Protein AF-A0A3C1L571-F1 (afdb_monomer_lite)

Structure (mmCIF, N/CA/C/O backbone):
data_AF-A0A3C1L571-F1
#
_entry.id   AF-A0A3C1L571-F1
#
loop_
_atom_site.group_PDB
_atom_site.id
_atom_site.type_symbol
_atom_site.label_atom_id
_atom_site.label_alt_id
_atom_site.label_comp_id
_atom_site.label_asym_id
_atom_site.label_entity_id
_atom_site.label_seq_id
_atom_site.pdbx_PDB_ins_code
_atom_site.Cartn_x
_atom_site.Cartn_y
_atom_site.Cartn_z
_atom_site.occupancy
_atom_site.B_iso_or_equiv
_atom_site.auth_seq_id
_atom_site.auth_comp_id
_atom_site.auth_asym_id
_atom_site.auth_atom_id
_atom_site.pdbx_PDB_model_num
ATOM 1 N N . MET A 1 1 ? -1.498 -18.538 2.483 1.00 77.56 1 MET A N 1
ATOM 2 C CA . MET A 1 1 ? -0.154 -17.909 2.516 1.00 77.56 1 MET A CA 1
ATOM 3 C C . MET A 1 1 ? 0.077 -17.269 3.888 1.00 77.56 1 MET A C 1
ATOM 5 O O . MET A 1 1 ? -0.901 -16.887 4.517 1.00 77.56 1 MET A O 1
ATOM 9 N N . ASN A 1 2 ? 1.320 -17.188 4.379 1.00 87.00 2 ASN A N 1
ATOM 10 C CA . ASN A 1 2 ? 1.655 -16.514 5.645 1.00 87.00 2 ASN A CA 1
ATOM 11 C C . ASN A 1 2 ? 1.578 -14.968 5.483 1.00 87.00 2 ASN A C 1
ATOM 13 O O . ASN A 1 2 ? 1.953 -14.476 4.417 1.00 87.00 2 ASN A O 1
ATOM 17 N N . PRO A 1 3 ? 1.084 -14.202 6.480 1.00 87.75 3 PRO A N 1
ATOM 18 C CA . PRO A 1 3 ? 0.950 -12.743 6.381 1.00 87.75 3 PRO A CA 1
ATOM 19 C C . PRO A 1 3 ? 2.276 -12.000 6.167 1.00 87.75 3 PRO A C 1
ATOM 21 O O . PRO A 1 3 ? 2.293 -11.030 5.414 1.00 87.75 3 PRO A O 1
ATOM 24 N N . ASP A 1 4 ? 3.376 -12.469 6.755 1.00 90.69 4 ASP A N 1
ATOM 25 C CA . ASP A 1 4 ? 4.701 -11.855 6.604 1.00 90.69 4 ASP A CA 1
ATOM 26 C C . ASP A 1 4 ? 5.182 -11.994 5.157 1.00 90.69 4 ASP A C 1
ATOM 28 O O . ASP A 1 4 ? 5.628 -11.032 4.536 1.00 90.69 4 ASP A O 1
ATOM 32 N N . ARG A 1 5 ? 4.950 -13.167 4.554 1.00 93.00 5 ARG A N 1
ATOM 33 C CA . ARG A 1 5 ? 5.240 -13.403 3.135 1.00 93.00 5 ARG A CA 1
ATOM 34 C C . ARG A 1 5 ? 4.427 -12.490 2.213 1.00 93.00 5 ARG A C 1
ATOM 36 O O . ARG A 1 5 ? 4.933 -12.027 1.195 1.00 93.00 5 ARG A O 1
ATOM 43 N N . LEU A 1 6 ? 3.162 -12.233 2.550 1.00 93.00 6 LEU A N 1
ATOM 44 C CA . LEU A 1 6 ? 2.332 -11.307 1.779 1.00 93.00 6 LEU A CA 1
ATOM 45 C C . LEU A 1 6 ? 2.874 -9.872 1.870 1.00 93.00 6 LEU A C 1
ATOM 47 O O . LEU A 1 6 ? 2.883 -9.168 0.863 1.00 93.00 6 LEU A O 1
ATOM 51 N N . ALA A 1 7 ? 3.351 -9.456 3.047 1.00 94.00 7 ALA A N 1
ATOM 52 C CA . ALA A 1 7 ? 3.974 -8.149 3.237 1.00 94.00 7 ALA A CA 1
ATOM 53 C C . ALA A 1 7 ? 5.262 -8.002 2.406 1.00 94.00 7 ALA A C 1
ATOM 55 O O . ALA A 1 7 ? 5.397 -7.020 1.676 1.00 94.00 7 ALA A O 1
ATOM 56 N N . GLU A 1 8 ? 6.143 -9.007 2.418 1.00 96.44 8 GLU A N 1
ATOM 57 C CA . GLU A 1 8 ? 7.353 -9.034 1.577 1.00 96.44 8 GLU A CA 1
ATOM 58 C C . GLU A 1 8 ? 7.026 -8.865 0.087 1.00 96.44 8 GLU A C 1
ATOM 60 O O . GLU A 1 8 ? 7.660 -8.080 -0.622 1.00 96.44 8 GLU A O 1
ATOM 65 N N . LEU A 1 9 ? 6.011 -9.581 -0.408 1.00 97.19 9 LEU A N 1
ATOM 66 C CA . LEU A 1 9 ? 5.584 -9.474 -1.803 1.00 97.19 9 LEU A CA 1
ATOM 67 C C . LEU A 1 9 ? 5.025 -8.082 -2.127 1.00 97.19 9 LEU A C 1
ATOM 69 O O . LEU A 1 9 ? 5.255 -7.554 -3.217 1.00 97.19 9 LEU A O 1
ATOM 73 N N . GLU A 1 10 ? 4.300 -7.455 -1.199 1.00 96.81 10 GLU A N 1
ATOM 74 C CA . GLU A 1 10 ? 3.794 -6.094 -1.382 1.00 96.81 10 GLU A CA 1
ATOM 75 C C . GLU A 1 10 ? 4.915 -5.048 -1.437 1.00 96.81 10 GLU A C 1
ATOM 77 O O . GLU A 1 10 ? 4.837 -4.118 -2.254 1.00 96.81 10 GLU A O 1
ATOM 82 N N . GLU A 1 11 ? 5.955 -5.209 -0.618 1.00 98.12 11 GLU A N 1
ATOM 83 C CA . GLU A 1 11 ? 7.173 -4.397 -0.663 1.00 98.12 11 GLU A CA 1
ATOM 84 C C . GLU A 1 11 ? 7.917 -4.600 -1.981 1.00 98.12 11 GLU A C 1
ATOM 86 O O . GLU A 1 11 ? 8.231 -3.626 -2.670 1.00 98.12 11 GLU A O 1
ATOM 91 N N . GLN A 1 12 ? 8.104 -5.853 -2.400 1.00 98.31 12 GLN A N 1
ATOM 92 C CA . GLN A 1 12 ? 8.746 -6.184 -3.668 1.00 98.31 12 GLN A CA 1
ATOM 93 C C . GLN A 1 12 ? 7.984 -5.598 -4.862 1.00 98.31 12 GLN A C 1
ATOM 95 O O . GLN A 1 12 ? 8.591 -4.996 -5.749 1.00 98.31 12 GLN A O 1
ATOM 100 N N . ARG A 1 13 ? 6.647 -5.689 -4.874 1.00 98.31 13 ARG A N 1
ATOM 101 C CA . ARG A 1 13 ? 5.804 -5.035 -5.888 1.00 98.31 13 ARG A CA 1
ATOM 102 C C . ARG A 1 13 ? 6.053 -3.528 -5.913 1.00 98.31 13 ARG A C 1
ATOM 104 O O . ARG A 1 13 ? 6.166 -2.943 -6.987 1.00 98.31 13 ARG A O 1
ATOM 111 N N . ARG A 1 14 ? 6.105 -2.881 -4.744 1.00 98.50 14 ARG A N 1
ATOM 112 C CA . ARG A 1 14 ? 6.320 -1.430 -4.652 1.00 98.50 14 ARG A CA 1
ATOM 113 C C . ARG A 1 14 ? 7.699 -1.030 -5.164 1.00 98.50 14 ARG A C 1
ATOM 115 O O . ARG A 1 14 ? 7.781 -0.043 -5.893 1.00 98.50 14 ARG A O 1
ATOM 122 N N . PHE A 1 15 ? 8.728 -1.803 -4.833 1.00 98.44 15 PHE A N 1
ATOM 123 C CA . PHE A 1 15 ? 10.074 -1.626 -5.364 1.00 98.44 15 PHE A CA 1
ATOM 124 C C . PHE A 1 15 ? 10.081 -1.730 -6.895 1.00 98.44 15 PHE A C 1
ATOM 126 O O . PHE A 1 15 ? 10.450 -0.766 -7.555 1.00 98.44 15 PHE A O 1
ATOM 133 N N . LEU A 1 16 ? 9.564 -2.826 -7.464 1.00 98.38 16 LEU A N 1
ATOM 134 C CA . LEU A 1 16 ? 9.551 -3.057 -8.915 1.00 98.38 16 LEU A CA 1
ATOM 135 C C . LEU A 1 16 ? 8.822 -1.946 -9.682 1.00 98.38 16 LEU A C 1
ATOM 137 O O . LEU A 1 16 ? 9.335 -1.440 -10.674 1.00 98.38 16 LEU A O 1
ATOM 141 N N . LEU A 1 17 ? 7.648 -1.521 -9.204 1.00 98.38 17 LEU A N 1
ATOM 142 C CA . LEU A 1 17 ? 6.903 -0.415 -9.817 1.00 98.38 17 LEU A CA 1
ATOM 143 C C . LEU A 1 17 ? 7.629 0.929 -9.679 1.00 98.38 17 LEU A C 1
ATOM 145 O O . LEU A 1 17 ? 7.465 1.807 -10.524 1.00 98.38 17 LEU A O 1
ATOM 149 N N . SER A 1 18 ? 8.404 1.118 -8.610 1.00 98.50 18 SER A N 1
ATOM 150 C CA . SER A 1 18 ? 9.257 2.295 -8.469 1.00 98.50 18 SER A CA 1
ATOM 151 C C . SER A 1 18 ? 10.405 2.266 -9.469 1.00 98.50 18 SER A C 1
ATOM 153 O O . SER A 1 18 ? 10.601 3.268 -10.144 1.00 98.50 18 SER A O 1
ATOM 155 N N . SER A 1 19 ? 11.091 1.128 -9.612 1.00 97.69 19 SER A N 1
ATOM 156 C CA . SER A 1 19 ? 12.197 0.947 -10.557 1.00 97.69 19 SER A CA 1
ATOM 157 C C . SER A 1 19 ? 11.762 1.126 -12.008 1.00 97.69 19 SER A C 1
ATOM 159 O O . SER A 1 19 ? 12.482 1.754 -12.769 1.00 97.69 19 SER A O 1
ATOM 161 N N . ILE A 1 20 ? 10.569 0.649 -12.386 1.00 98.38 20 ILE A N 1
ATOM 162 C CA . ILE A 1 20 ? 10.021 0.880 -13.735 1.00 98.38 20 ILE A CA 1
ATOM 163 C C . ILE A 1 20 ? 9.860 2.380 -14.004 1.00 98.38 20 ILE A C 1
ATOM 165 O O . ILE A 1 20 ? 10.298 2.874 -15.032 1.00 98.38 20 ILE A O 1
ATOM 169 N N . ARG A 1 21 ? 9.284 3.130 -13.060 1.00 98.44 21 ARG A N 1
ATOM 170 C CA . ARG A 1 21 ? 9.139 4.585 -13.224 1.00 98.44 21 ARG A CA 1
ATOM 171 C C . ARG A 1 21 ? 10.472 5.322 -13.211 1.00 98.44 21 ARG A C 1
ATOM 173 O O . ARG A 1 21 ? 10.531 6.450 -13.678 1.00 98.44 21 ARG A O 1
ATOM 180 N N . ASP A 1 22 ? 11.478 4.758 -12.555 1.00 98.06 22 ASP A N 1
ATOM 181 C CA . ASP A 1 22 ? 12.813 5.341 -12.490 1.00 98.06 22 ASP A CA 1
ATOM 182 C C . ASP A 1 22 ? 13.526 5.189 -13.826 1.00 98.06 22 ASP A C 1
ATOM 184 O O . ASP A 1 22 ? 13.902 6.192 -14.416 1.00 98.06 22 ASP A O 1
ATOM 188 N N . ILE A 1 23 ? 13.552 3.970 -14.371 1.00 97.56 23 ILE A N 1
ATOM 189 C CA . ILE A 1 23 ? 14.175 3.707 -15.670 1.00 97.56 23 ILE A CA 1
ATOM 190 C C . ILE A 1 23 ? 13.441 4.413 -16.819 1.00 97.56 23 ILE A C 1
ATOM 192 O O . ILE A 1 23 ? 14.077 4.844 -17.769 1.00 97.56 23 ILE A O 1
ATOM 196 N N . GLU A 1 24 ? 12.116 4.587 -16.728 1.00 98.00 24 GLU A N 1
ATOM 197 C CA . GLU A 1 24 ? 11.356 5.411 -17.683 1.00 98.00 24 GLU A CA 1
ATOM 198 C C . GLU A 1 24 ? 11.800 6.879 -17.638 1.00 98.00 24 GLU A C 1
ATOM 200 O O . GLU A 1 24 ? 11.982 7.487 -18.685 1.00 98.00 24 GLU A O 1
ATOM 205 N N . ARG A 1 25 ? 12.062 7.439 -16.448 1.00 98.38 25 ARG A N 1
ATOM 206 C CA . ARG A 1 25 ? 12.597 8.805 -16.341 1.00 98.38 25 ARG A CA 1
ATOM 207 C C . ARG A 1 25 ? 14.025 8.912 -16.857 1.00 98.38 25 ARG A C 1
ATOM 209 O O . ARG A 1 25 ? 14.335 9.896 -17.514 1.00 98.38 25 ARG A O 1
ATOM 216 N N . GLU A 1 26 ? 14.880 7.949 -16.522 1.00 98.12 26 GLU A N 1
ATOM 217 C CA . GLU A 1 26 ? 16.269 7.909 -16.995 1.00 98.12 26 GLU A CA 1
ATOM 218 C C . GLU A 1 26 ? 16.322 7.795 -18.529 1.00 98.12 26 GLU A C 1
ATOM 220 O O . GLU A 1 26 ? 17.103 8.488 -19.176 1.00 98.12 26 GLU A O 1
ATOM 225 N N . HIS A 1 27 ? 15.432 7.000 -19.130 1.00 98.25 27 HIS A N 1
ATOM 226 C CA . HIS A 1 27 ? 15.270 6.909 -20.584 1.00 98.25 27 HIS A CA 1
ATOM 227 C C . HIS A 1 27 ? 14.753 8.216 -21.200 1.00 98.25 27 HIS A C 1
ATOM 229 O O . HIS A 1 27 ? 15.335 8.701 -22.169 1.00 98.25 27 HIS A O 1
ATOM 235 N N . ASP A 1 28 ? 13.741 8.848 -20.597 1.00 98.00 28 ASP A N 1
ATOM 236 C CA . ASP A 1 28 ? 13.177 10.119 -21.075 1.00 98.00 28 ASP A CA 1
ATOM 237 C C . ASP A 1 28 ? 14.217 11.256 -21.118 1.00 98.00 28 ASP A C 1
ATOM 239 O O . ASP A 1 28 ? 14.143 12.138 -21.980 1.00 98.00 28 ASP A O 1
ATOM 243 N N . VAL A 1 29 ? 15.187 11.260 -20.193 1.00 98.06 29 VAL A N 1
ATOM 244 C CA . VAL A 1 29 ? 16.292 12.240 -20.176 1.00 98.06 29 VAL A CA 1
ATOM 245 C C . VAL A 1 29 ? 17.507 11.804 -21.004 1.00 98.06 29 VAL A C 1
ATOM 247 O O . VAL A 1 29 ? 18.445 12.586 -21.154 1.00 98.06 29 VAL A O 1
ATOM 250 N N . GLY A 1 30 ? 17.472 10.602 -21.586 1.00 97.75 30 GLY A N 1
ATOM 251 C CA . GLY A 1 30 ? 18.527 10.051 -22.436 1.00 97.75 30 GLY A CA 1
ATOM 252 C C . GLY A 1 30 ? 19.727 9.469 -21.683 1.00 97.75 30 GLY A C 1
ATOM 253 O O . GLY A 1 30 ? 20.769 9.259 -22.301 1.00 97.75 30 GLY A O 1
ATOM 254 N N . ASP A 1 31 ? 1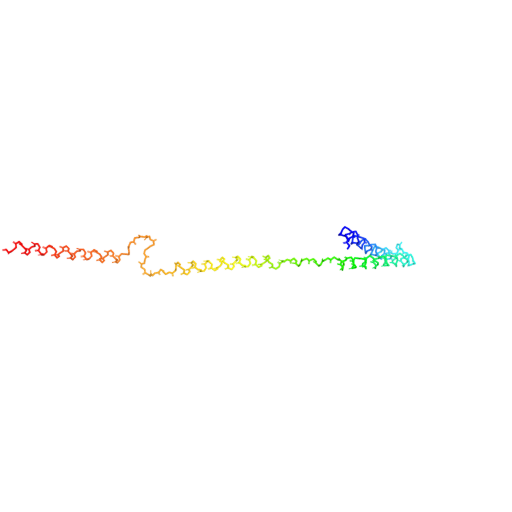9.600 9.206 -20.378 1.00 97.81 31 ASP A N 1
ATOM 255 C CA . ASP A 1 31 ? 20.655 8.587 -19.559 1.00 97.81 31 ASP A CA 1
ATOM 256 C C . ASP A 1 31 ? 20.784 7.073 -19.819 1.00 97.81 31 ASP A C 1
ATOM 258 O O . ASP A 1 31 ? 21.812 6.469 -19.506 1.00 97.81 31 ASP A O 1
ATOM 262 N N . VAL A 1 32 ? 19.758 6.459 -20.417 1.00 97.19 32 VAL A N 1
ATOM 263 C CA . VAL A 1 32 ? 19.714 5.041 -20.805 1.00 97.19 32 VAL A CA 1
ATOM 264 C C . VAL A 1 32 ? 19.281 4.940 -22.264 1.00 97.19 32 VAL A C 1
ATOM 266 O O . VAL A 1 32 ? 18.329 5.604 -22.670 1.00 97.19 32 VAL A O 1
ATOM 269 N N . ASP A 1 33 ? 19.966 4.115 -23.059 1.00 97.81 33 ASP A N 1
ATOM 270 C CA . ASP A 1 33 ? 19.599 3.901 -24.461 1.00 97.81 33 ASP A CA 1
ATOM 271 C C . ASP A 1 33 ? 18.376 2.984 -24.630 1.00 97.81 33 ASP A C 1
ATOM 273 O O . ASP A 1 33 ? 17.982 2.251 -23.723 1.00 97.81 33 ASP A O 1
ATOM 277 N N . ASP A 1 34 ? 17.765 3.021 -25.817 1.00 98.00 34 ASP A N 1
ATOM 278 C CA . ASP A 1 34 ? 16.537 2.276 -26.118 1.00 98.00 34 ASP A CA 1
ATOM 279 C C . ASP A 1 34 ? 16.682 0.763 -25.900 1.00 98.00 34 ASP A C 1
ATOM 281 O O . ASP A 1 34 ? 15.757 0.110 -25.409 1.00 98.00 34 ASP A O 1
ATOM 285 N N . HIS A 1 35 ? 17.822 0.180 -26.281 1.00 97.94 35 HIS A N 1
ATOM 286 C CA . HIS A 1 35 ? 18.023 -1.264 -26.198 1.00 97.94 35 HIS A CA 1
ATOM 287 C C . HIS A 1 35 ? 18.072 -1.711 -24.735 1.00 97.94 35 HIS A C 1
ATOM 289 O O . HIS A 1 35 ? 17.359 -2.640 -24.336 1.00 97.94 35 HIS A O 1
ATOM 295 N N . ASP A 1 36 ? 18.874 -1.018 -23.932 1.00 97.38 36 ASP A N 1
ATOM 296 C CA . ASP A 1 36 ? 19.038 -1.316 -22.517 1.00 97.38 36 ASP A CA 1
ATOM 297 C C . ASP A 1 36 ? 17.762 -1.000 -21.731 1.00 97.38 36 ASP A C 1
ATOM 299 O O . ASP A 1 36 ? 17.343 -1.798 -20.883 1.00 97.38 36 ASP A O 1
ATOM 303 N N . PHE A 1 37 ? 17.071 0.091 -22.076 1.00 98.19 37 PHE A N 1
AT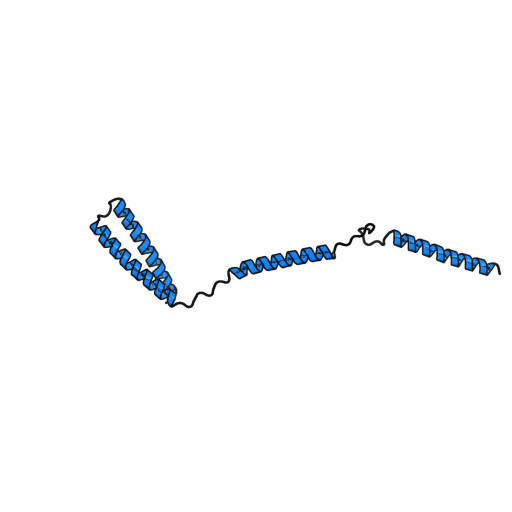OM 304 C CA . PHE A 1 37 ? 15.758 0.422 -21.529 1.00 98.19 37 PHE A CA 1
ATOM 305 C C . PHE A 1 37 ? 14.758 -0.716 -21.745 1.00 98.19 37 PHE A C 1
ATOM 307 O O . PHE A 1 37 ? 14.144 -1.184 -20.781 1.00 98.19 37 PHE A O 1
ATOM 314 N N . HIS A 1 38 ? 14.610 -1.203 -22.981 1.00 98.06 38 HIS A N 1
ATOM 315 C CA . HIS A 1 38 ? 13.672 -2.281 -23.291 1.00 98.06 38 HIS A CA 1
ATOM 316 C C . HIS A 1 38 ? 14.012 -3.570 -22.537 1.00 98.06 38 HIS A C 1
ATOM 318 O O . HIS A 1 38 ? 13.134 -4.153 -21.896 1.00 98.06 38 HIS A O 1
ATOM 324 N N . ALA A 1 39 ? 15.284 -3.979 -22.533 1.00 97.50 39 ALA A N 1
ATOM 325 C CA . ALA A 1 39 ? 15.722 -5.187 -21.839 1.00 97.50 39 ALA A CA 1
ATOM 326 C C . ALA A 1 39 ? 15.453 -5.121 -20.322 1.00 97.50 39 ALA A C 1
ATOM 328 O O . ALA A 1 39 ? 14.906 -6.063 -19.734 1.00 97.50 39 ALA A O 1
ATOM 329 N N . LEU A 1 40 ? 15.798 -4.000 -19.679 1.00 97.31 40 LEU A N 1
ATOM 330 C CA . LEU A 1 40 ? 15.583 -3.799 -18.245 1.00 97.31 40 LEU A CA 1
ATOM 331 C C . LEU A 1 40 ? 14.095 -3.706 -17.906 1.00 97.31 40 LEU A C 1
ATOM 333 O O . LEU A 1 40 ? 13.622 -4.390 -16.990 1.00 97.31 40 LEU A O 1
ATOM 337 N N . ARG A 1 41 ? 13.343 -2.889 -18.651 1.00 97.62 41 ARG A N 1
ATOM 338 C CA . ARG A 1 41 ? 11.908 -2.685 -18.444 1.00 97.62 41 ARG A CA 1
ATOM 339 C C . ARG A 1 41 ? 11.144 -3.994 -18.565 1.00 97.62 41 ARG A C 1
ATOM 341 O O . ARG A 1 41 ? 10.355 -4.304 -17.673 1.00 97.62 41 ARG A O 1
ATOM 348 N N . ASP A 1 42 ? 11.405 -4.789 -19.596 1.00 98.06 42 ASP A N 1
ATOM 349 C CA . ASP A 1 42 ? 10.712 -6.062 -19.799 1.00 98.06 42 ASP A CA 1
ATOM 350 C C . ASP A 1 42 ? 11.004 -7.046 -18.657 1.00 98.06 42 ASP A C 1
ATOM 352 O O . ASP A 1 42 ? 10.090 -7.698 -18.139 1.00 98.06 42 ASP A O 1
ATOM 356 N N . GLY A 1 43 ? 12.248 -7.082 -18.166 1.00 97.88 43 GLY A N 1
ATOM 357 C CA . GLY A 1 43 ? 12.627 -7.869 -16.991 1.00 97.88 43 GLY A CA 1
ATOM 358 C C . GLY A 1 43 ? 11.940 -7.416 -15.695 1.00 97.88 43 GLY A C 1
ATOM 359 O O . GLY A 1 43 ? 11.559 -8.246 -14.859 1.00 97.88 43 GLY A O 1
ATOM 360 N N . TYR A 1 44 ? 11.753 -6.109 -15.498 1.00 97.62 44 TYR A N 1
ATOM 361 C CA . TYR A 1 44 ? 10.994 -5.585 -14.359 1.00 97.62 44 TYR A CA 1
ATOM 362 C C . TYR A 1 44 ? 9.495 -5.868 -14.483 1.00 97.62 44 TYR A C 1
ATOM 364 O O . TYR A 1 44 ? 8.880 -6.296 -13.505 1.00 97.62 44 TYR A O 1
ATOM 372 N N . VAL A 1 45 ? 8.914 -5.692 -15.671 1.00 98.12 45 VAL A N 1
ATOM 373 C CA . VAL A 1 45 ? 7.494 -5.948 -15.948 1.00 98.12 45 VAL A CA 1
ATOM 374 C C . VAL A 1 45 ? 7.157 -7.424 -15.745 1.00 98.12 45 VAL A C 1
ATOM 376 O O . VAL A 1 45 ? 6.188 -7.736 -15.049 1.00 98.12 45 VAL A O 1
ATOM 379 N N . ALA A 1 46 ? 7.977 -8.339 -16.270 1.00 98.38 46 ALA A N 1
ATOM 380 C CA . ALA A 1 46 ? 7.784 -9.777 -16.093 1.00 98.38 46 ALA A CA 1
ATOM 381 C C . ALA A 1 46 ? 7.792 -10.175 -14.607 1.00 98.38 46 ALA A C 1
ATOM 383 O O . ALA A 1 46 ? 6.896 -10.888 -14.143 1.00 98.38 46 ALA A O 1
ATOM 384 N N . ARG A 1 47 ? 8.756 -9.662 -13.829 1.00 98.06 47 ARG A N 1
ATOM 385 C CA . ARG A 1 47 ? 8.813 -9.905 -12.378 1.00 98.06 47 ARG A CA 1
ATOM 386 C C . ARG A 1 47 ? 7.636 -9.278 -11.638 1.00 98.06 47 ARG A C 1
ATOM 388 O O . ARG A 1 47 ? 7.063 -9.928 -10.770 1.00 98.06 47 ARG A O 1
ATOM 395 N N . ALA A 1 48 ? 7.232 -8.058 -11.989 1.00 98.31 48 ALA A N 1
ATOM 396 C CA . ALA A 1 48 ? 6.085 -7.403 -11.364 1.00 98.31 48 ALA A CA 1
ATOM 397 C C . ALA A 1 48 ? 4.791 -8.195 -11.603 1.00 98.31 48 ALA A C 1
ATOM 399 O O . ALA A 1 48 ? 4.008 -8.385 -10.673 1.00 98.31 48 ALA A O 1
ATOM 400 N N . ALA A 1 49 ? 4.589 -8.709 -12.820 1.00 98.12 49 ALA A N 1
ATOM 401 C CA . ALA A 1 49 ? 3.454 -9.564 -13.151 1.00 98.12 49 ALA A CA 1
ATOM 402 C C . ALA A 1 49 ? 3.451 -10.868 -12.337 1.00 98.12 49 ALA A C 1
ATOM 404 O O . ALA A 1 49 ? 2.403 -11.257 -11.817 1.00 98.12 49 ALA A O 1
ATOM 405 N N . ALA A 1 50 ? 4.613 -11.511 -12.178 1.00 97.94 50 ALA A N 1
ATOM 406 C CA . ALA A 1 50 ? 4.751 -12.712 -11.357 1.00 97.94 50 ALA A CA 1
ATOM 407 C C . ALA A 1 50 ? 4.399 -12.446 -9.882 1.00 97.94 50 ALA A C 1
ATOM 409 O O . ALA A 1 50 ? 3.565 -13.149 -9.315 1.00 97.94 50 ALA A O 1
ATOM 410 N N . VAL A 1 51 ? 4.951 -11.380 -9.292 1.00 98.00 51 VAL A N 1
ATOM 411 C CA . VAL A 1 51 ? 4.676 -10.983 -7.899 1.00 98.00 51 VAL A CA 1
ATOM 412 C C . VAL A 1 51 ? 3.200 -10.644 -7.695 1.00 98.00 51 VAL A C 1
ATOM 414 O O . VAL A 1 51 ? 2.600 -11.058 -6.707 1.00 98.00 51 VAL A O 1
ATOM 417 N N . MET A 1 52 ? 2.579 -9.914 -8.626 1.00 96.56 52 MET A N 1
ATOM 418 C CA . MET A 1 52 ? 1.154 -9.582 -8.527 1.00 96.56 52 MET A CA 1
ATOM 419 C C . MET A 1 52 ? 0.262 -10.825 -8.566 1.00 96.56 52 MET A C 1
ATOM 421 O O . MET A 1 52 ? -0.729 -10.870 -7.839 1.00 96.56 52 MET A O 1
ATOM 425 N N . ARG A 1 53 ? 0.624 -11.837 -9.363 1.00 94.75 53 ARG A N 1
ATOM 426 C CA . ARG A 1 53 ? -0.088 -13.118 -9.395 1.00 94.75 53 ARG A CA 1
ATOM 427 C C . ARG A 1 53 ? 0.062 -13.878 -8.079 1.00 94.75 53 ARG A C 1
ATOM 429 O O . ARG A 1 53 ? -0.940 -14.302 -7.520 1.00 94.75 53 ARG A O 1
ATOM 436 N N . GLU A 1 54 ? 1.277 -13.950 -7.537 1.00 95.56 54 GLU A N 1
ATOM 437 C CA . GLU A 1 54 ? 1.540 -14.602 -6.245 1.00 95.56 54 GLU A CA 1
ATOM 438 C C . GLU A 1 54 ? 0.781 -13.924 -5.088 1.00 95.56 54 GLU A C 1
ATOM 440 O O . GLU A 1 54 ? 0.234 -14.602 -4.219 1.00 95.56 54 GLU A O 1
ATOM 445 N N . ILE A 1 55 ? 0.681 -12.588 -5.096 1.00 95.19 55 ILE A N 1
ATOM 446 C CA . ILE A 1 55 ? -0.133 -11.830 -4.132 1.00 95.19 55 ILE A CA 1
ATOM 447 C C . ILE A 1 55 ? -1.614 -12.204 -4.244 1.00 95.19 55 ILE A C 1
ATOM 449 O O . ILE A 1 55 ? -2.273 -12.386 -3.220 1.00 95.19 55 ILE A O 1
ATOM 453 N N . GLU A 1 56 ? -2.152 -12.284 -5.460 1.00 92.50 56 GLU A N 1
ATOM 454 C CA . GLU A 1 56 ? -3.568 -12.588 -5.685 1.00 92.50 56 GLU A CA 1
ATOM 455 C C . GLU A 1 56 ? -3.916 -14.024 -5.272 1.00 92.50 56 GLU A C 1
ATOM 457 O O . GLU A 1 56 ? -4.889 -14.248 -4.546 1.00 92.50 56 GLU A O 1
ATOM 462 N N . ASP A 1 57 ? -3.063 -14.984 -5.631 1.00 91.00 57 ASP A N 1
ATOM 463 C CA . ASP A 1 57 ? -3.179 -16.381 -5.207 1.00 91.00 57 ASP A CA 1
ATOM 464 C C . ASP A 1 57 ? -3.080 -16.490 -3.673 1.00 91.00 57 ASP A C 1
ATOM 466 O O . ASP A 1 57 ? -3.882 -17.155 -3.006 1.00 91.00 57 ASP A O 1
ATOM 470 N N . GLY A 1 58 ? -2.132 -15.757 -3.082 1.00 86.88 58 GLY A N 1
ATOM 471 C CA . GLY A 1 58 ? -1.938 -15.659 -1.640 1.00 86.88 58 GLY A CA 1
ATOM 472 C C . GLY A 1 58 ? -3.153 -15.091 -0.906 1.00 86.88 58 GLY A C 1
ATOM 473 O O . GLY A 1 58 ? -3.556 -15.645 0.120 1.00 86.88 58 GLY A O 1
ATOM 474 N N . ARG A 1 59 ? -3.778 -14.038 -1.440 1.00 84.75 59 ARG A N 1
ATOM 475 C CA . ARG A 1 59 ? -4.996 -13.416 -0.890 1.00 84.75 59 ARG A CA 1
ATOM 476 C C . ARG A 1 59 ? -6.221 -14.307 -1.024 1.00 84.75 59 ARG A C 1
ATOM 478 O O . ARG A 1 59 ? -6.984 -14.405 -0.068 1.00 84.75 59 ARG A O 1
ATOM 485 N N . SER A 1 60 ? -6.362 -14.998 -2.150 1.00 80.06 60 SER A N 1
ATOM 486 C CA . SER A 1 60 ? -7.441 -15.966 -2.384 1.00 80.06 60 SER A CA 1
ATOM 487 C C . SER A 1 60 ? -7.380 -17.153 -1.413 1.00 80.06 60 SER A C 1
ATOM 489 O O . SER A 1 60 ? -8.406 -17.738 -1.079 1.00 80.06 60 SER A O 1
ATOM 491 N N . SER A 1 61 ? -6.182 -17.487 -0.916 1.00 72.69 61 SER A N 1
ATOM 492 C CA . SER A 1 61 ? -5.967 -18.549 0.078 1.00 72.69 61 SER A CA 1
ATOM 493 C C . SER A 1 61 ? -6.210 -18.133 1.538 1.00 72.69 61 SER A C 1
ATOM 495 O O . SER A 1 61 ? -6.202 -18.989 2.425 1.00 72.69 61 SER A O 1
ATOM 497 N N . LEU A 1 62 ? -6.375 -16.836 1.822 1.00 63.88 62 LEU A N 1
ATOM 498 C CA . LEU A 1 62 ? -6.627 -16.337 3.175 1.00 63.88 62 LEU A CA 1
ATOM 499 C C . LEU A 1 62 ? -8.137 -16.341 3.467 1.00 63.88 62 LEU A C 1
ATOM 501 O O . LEU A 1 62 ? -8.927 -15.978 2.594 1.00 63.88 62 LEU A O 1
ATOM 505 N N . PRO A 1 63 ? -8.571 -16.714 4.690 1.00 62.59 63 PRO A N 1
ATOM 506 C CA . PRO A 1 63 ? -9.976 -16.609 5.061 1.00 62.59 63 PRO A CA 1
ATOM 507 C C . PRO A 1 63 ? -10.443 -15.155 4.892 1.00 62.59 63 PRO A C 1
ATOM 509 O O . PRO A 1 63 ? -9.676 -14.232 5.198 1.00 62.59 63 PRO A O 1
ATOM 512 N N . PRO A 1 64 ? -11.679 -14.922 4.411 1.00 58.44 64 PRO A N 1
ATOM 513 C CA . PRO A 1 64 ? -12.174 -13.575 4.175 1.00 58.44 64 PRO A CA 1
ATOM 514 C C . PRO A 1 64 ? -12.044 -12.754 5.458 1.00 58.44 64 PRO A C 1
ATOM 516 O O . PRO A 1 64 ? -12.498 -13.168 6.528 1.00 58.44 64 PRO A O 1
ATOM 519 N N . LYS A 1 65 ? -11.396 -11.588 5.354 1.00 60.03 65 LYS A N 1
ATOM 520 C CA . LYS A 1 65 ? -11.257 -10.648 6.470 1.00 60.03 65 LYS A CA 1
ATOM 521 C C . LYS A 1 65 ? -12.660 -10.386 7.031 1.00 60.03 65 LYS A C 1
ATOM 523 O O . LYS A 1 65 ? -13.520 -9.973 6.247 1.00 60.03 65 LYS A O 1
ATOM 528 N N . PRO A 1 66 ? -12.927 -10.618 8.334 1.00 56.31 66 PRO A N 1
ATOM 529 C CA . PRO A 1 66 ? -14.244 -10.344 8.891 1.00 56.31 66 PRO A CA 1
ATOM 530 C C . PRO A 1 66 ? -14.578 -8.894 8.569 1.00 56.31 66 PRO A C 1
ATOM 532 O O . PRO A 1 66 ? -13.753 -8.003 8.798 1.00 56.31 66 PRO A O 1
ATOM 535 N N . THR A 1 67 ? -15.745 -8.676 7.960 1.00 52.25 67 THR A N 1
ATOM 536 C CA . THR A 1 67 ? -16.188 -7.353 7.531 1.00 52.25 67 THR A CA 1
ATOM 537 C C . THR A 1 67 ? -16.122 -6.447 8.750 1.00 52.25 67 THR A C 1
ATOM 539 O O . THR A 1 67 ? -16.910 -6.602 9.688 1.00 52.25 67 THR A O 1
ATOM 542 N N . SER A 1 68 ? -15.123 -5.563 8.793 1.00 55.22 68 SER A N 1
ATOM 543 C CA . SER A 1 68 ? -14.958 -4.649 9.914 1.00 55.22 68 SER A CA 1
ATOM 544 C C . SER A 1 68 ? -16.261 -3.887 10.036 1.00 55.22 68 SER A C 1
ATOM 546 O O . SER A 1 68 ? -16.729 -3.285 9.067 1.00 55.22 68 SER A O 1
ATOM 548 N N . GLN A 1 69 ? -16.884 -3.986 11.206 1.00 58.62 69 GLN A N 1
ATOM 549 C CA . GLN A 1 69 ? -18.219 -3.477 11.466 1.00 58.62 69 GLN A CA 1
ATOM 550 C C . GLN A 1 69 ? -18.183 -1.952 11.612 1.00 58.62 69 GLN A C 1
ATOM 552 O O . GLN A 1 69 ? -18.622 -1.381 12.603 1.00 58.62 69 GLN A O 1
ATOM 557 N N . TRP A 1 70 ? -17.607 -1.267 10.628 1.00 58.97 70 TRP A N 1
ATOM 558 C CA . TRP A 1 70 ? -17.423 0.172 10.616 1.00 58.97 70 TRP A CA 1
ATOM 559 C C . TRP A 1 70 ? -18.769 0.898 10.700 1.00 58.97 70 TRP A C 1
ATOM 561 O O . TRP A 1 70 ? -18.825 1.966 11.292 1.00 58.97 70 TRP A O 1
ATOM 571 N N . TRP A 1 71 ? -19.868 0.266 10.267 1.00 66.25 71 TRP A N 1
ATOM 572 C CA . TRP A 1 71 ? -21.233 0.774 10.434 1.00 66.25 71 TRP A CA 1
ATOM 573 C C . TRP A 1 71 ? -21.757 0.734 11.884 1.00 66.25 71 TRP A C 1
ATOM 575 O O . TRP A 1 71 ? -22.640 1.513 12.232 1.00 66.25 71 TRP A O 1
ATOM 585 N N . ARG A 1 72 ? -21.189 -0.099 12.773 1.00 71.94 72 ARG A N 1
ATOM 586 C CA . ARG A 1 72 ? -21.574 -0.124 14.199 1.00 71.94 72 ARG A CA 1
ATOM 587 C C . ARG A 1 72 ? -21.171 1.137 14.948 1.00 71.94 72 ARG A C 1
ATOM 589 O O . ARG A 1 72 ? -21.876 1.552 15.860 1.00 71.94 72 ARG A O 1
ATOM 596 N N . ARG A 1 73 ? -20.022 1.719 14.600 1.00 75.56 73 ARG A N 1
ATOM 597 C CA . ARG A 1 73 ? -19.494 2.916 15.269 1.00 75.56 73 ARG A CA 1
ATOM 598 C C . ARG A 1 73 ? -20.423 4.129 15.098 1.00 75.56 73 ARG A C 1
ATOM 600 O O . ARG A 1 73 ? -20.821 4.681 16.120 1.00 75.56 73 ARG A O 1
ATOM 607 N N . PRO A 1 74 ? -20.848 4.516 13.876 1.00 83.44 74 PRO A N 1
ATOM 608 C CA . PRO A 1 74 ? -21.839 5.570 13.715 1.00 83.44 74 PRO A CA 1
ATOM 609 C C . PRO A 1 74 ? -23.211 5.151 14.255 1.00 83.44 74 PRO A C 1
ATOM 611 O O . PRO A 1 74 ? -23.884 5.989 14.839 1.00 83.44 74 PRO A O 1
ATOM 614 N N . ALA A 1 75 ? -23.608 3.874 14.165 1.00 84.56 75 ALA A N 1
ATOM 615 C CA . ALA A 1 75 ? -24.885 3.416 14.724 1.00 84.56 75 ALA A CA 1
ATOM 616 C C . ALA A 1 75 ? -24.979 3.610 16.250 1.00 84.56 75 ALA A C 1
ATOM 618 O O . ALA A 1 75 ? -26.021 4.029 16.746 1.00 84.56 75 ALA A O 1
ATOM 619 N N . LEU A 1 76 ? -23.890 3.371 16.992 1.00 86.50 76 LEU A N 1
ATOM 620 C CA . LEU A 1 76 ? -23.831 3.642 18.433 1.00 86.50 76 LEU A CA 1
ATOM 621 C C . LEU A 1 76 ? -23.933 5.139 18.740 1.00 86.50 76 LEU A C 1
ATOM 623 O O . LEU A 1 76 ? -24.659 5.527 19.649 1.00 86.50 76 LEU A O 1
ATOM 627 N N . ILE A 1 77 ? -23.240 5.983 17.973 1.00 88.12 77 ILE A N 1
ATOM 628 C CA . ILE A 1 77 ? -23.284 7.442 18.150 1.00 88.12 77 ILE A CA 1
ATOM 629 C C . ILE A 1 77 ? -24.702 7.967 17.892 1.00 88.12 77 ILE A C 1
ATOM 631 O O . ILE A 1 77 ? -25.253 8.688 18.722 1.00 88.12 77 ILE A O 1
ATOM 635 N N . VAL A 1 78 ? -25.313 7.556 16.777 1.00 92.12 78 VAL A N 1
ATOM 636 C CA . VAL A 1 78 ? -26.683 7.928 16.398 1.00 92.12 78 VAL A CA 1
ATOM 637 C C . VAL A 1 78 ? -27.689 7.427 17.434 1.00 92.12 78 VAL A C 1
ATOM 639 O O . VAL A 1 78 ? -28.571 8.182 17.836 1.00 92.12 78 VAL A O 1
ATOM 642 N N . GLY A 1 79 ? -27.532 6.189 17.914 1.00 93.88 79 GLY A N 1
ATOM 643 C CA . GLY A 1 79 ? -28.374 5.620 18.964 1.00 93.88 79 GLY A CA 1
ATOM 644 C C . GLY A 1 79 ? -28.318 6.429 20.260 1.00 93.88 79 GLY A C 1
ATOM 645 O O . GLY A 1 79 ? -29.360 6.807 20.791 1.00 93.88 79 GLY A O 1
ATOM 646 N N . THR A 1 80 ? -27.117 6.770 20.734 1.00 93.44 80 THR A N 1
ATOM 647 C CA . THR A 1 80 ? -26.939 7.588 21.946 1.00 93.44 80 THR A CA 1
ATOM 648 C C . THR A 1 80 ? -27.544 8.986 21.785 1.00 93.44 80 THR A C 1
ATOM 650 O O . THR A 1 80 ? -28.245 9.454 22.682 1.00 93.44 80 THR A O 1
ATOM 653 N N . LEU A 1 81 ? -27.337 9.637 20.635 1.00 94.31 81 LEU A N 1
ATOM 654 C CA . LEU A 1 81 ? -27.939 10.940 20.319 1.00 94.31 81 LEU A CA 1
ATOM 655 C C . LEU A 1 81 ? -29.471 10.883 20.308 1.00 94.31 81 LEU A C 1
ATOM 657 O O . LEU A 1 81 ? -30.121 11.754 20.885 1.00 94.31 81 LEU A O 1
ATOM 661 N N . ALA A 1 82 ? -30.051 9.848 19.699 1.00 94.25 82 ALA A N 1
ATOM 662 C CA . ALA A 1 82 ? -31.496 9.660 19.657 1.00 94.25 82 ALA A CA 1
ATOM 663 C C . ALA A 1 82 ? -32.090 9.469 21.062 1.00 94.25 82 ALA A C 1
ATOM 665 O O . ALA A 1 82 ? -33.103 10.088 21.385 1.00 94.25 82 ALA A O 1
ATOM 666 N N . VAL A 1 83 ? -31.437 8.674 21.918 1.00 94.19 83 VAL A N 1
ATOM 667 C CA . VAL A 1 83 ? -31.866 8.474 23.313 1.00 94.19 83 VAL A CA 1
ATOM 668 C C . VAL A 1 83 ? -31.779 9.777 24.110 1.00 94.19 83 VAL A C 1
ATOM 670 O O . VAL A 1 83 ? -32.735 10.130 24.797 1.00 9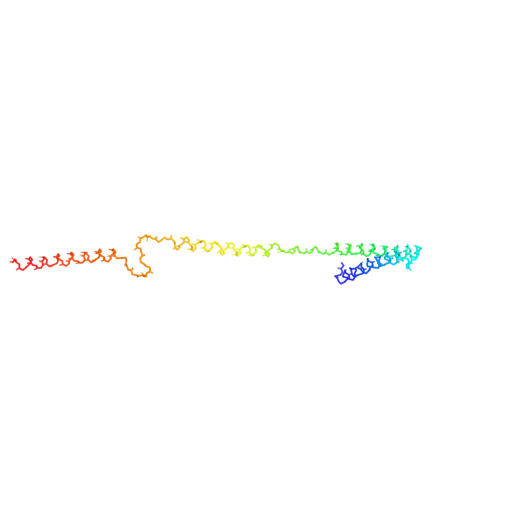4.19 83 VAL A O 1
ATOM 673 N N . ALA A 1 84 ? -30.682 10.530 23.989 1.00 92.25 84 ALA A N 1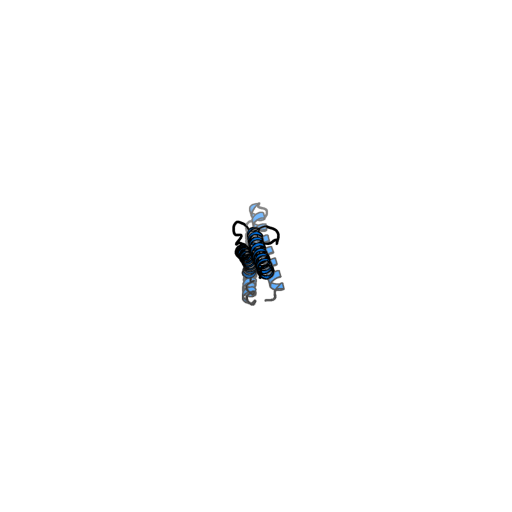
ATOM 674 C CA . ALA A 1 84 ? -30.525 11.819 24.664 1.00 92.25 84 ALA A CA 1
ATOM 675 C C . ALA A 1 84 ? -31.616 12.827 24.257 1.00 92.25 84 ALA A C 1
ATOM 677 O O . ALA A 1 84 ? -32.224 13.464 25.119 1.00 92.25 84 ALA A O 1
ATOM 678 N N . LEU A 1 85 ? -31.914 12.932 22.957 1.00 93.50 85 LEU A N 1
ATOM 679 C CA . LEU A 1 85 ? -32.989 13.790 22.450 1.00 93.50 85 LEU A CA 1
ATOM 680 C C . LEU A 1 85 ? -34.366 13.338 22.951 1.00 93.50 85 LEU A C 1
ATOM 682 O O . LEU A 1 85 ? -35.161 14.169 23.387 1.00 93.50 85 LEU A O 1
ATOM 686 N N . ALA A 1 86 ? -34.641 12.031 22.930 1.00 91.25 86 ALA A N 1
ATOM 687 C CA . ALA A 1 86 ? -35.905 11.478 23.408 1.00 91.25 86 ALA A CA 1
ATOM 688 C C . ALA A 1 86 ? -36.130 11.776 24.896 1.00 91.25 86 ALA A C 1
ATOM 690 O O . ALA A 1 86 ? -37.207 12.238 25.274 1.00 91.25 86 ALA A O 1
ATOM 691 N N . LEU A 1 87 ? -35.103 11.579 25.729 1.00 91.31 87 LEU A N 1
ATOM 692 C CA . LEU A 1 87 ? -35.157 11.899 27.155 1.00 91.31 87 LEU A CA 1
ATOM 693 C C . LEU A 1 87 ? -35.342 13.404 27.393 1.00 91.31 87 LEU A C 1
ATOM 695 O O . LEU A 1 87 ? -36.172 13.788 28.214 1.00 91.31 87 LEU A O 1
ATOM 699 N N . GLY A 1 88 ? -34.646 14.261 26.641 1.00 86.88 88 GLY A N 1
ATOM 700 C CA . GLY A 1 88 ? -34.815 15.715 26.731 1.00 86.88 88 GLY A CA 1
ATOM 701 C C . GLY A 1 88 ? -36.242 16.172 26.402 1.00 86.88 88 GLY A C 1
ATOM 702 O O . GLY A 1 88 ? -36.846 16.933 27.159 1.00 86.88 88 GLY A O 1
ATOM 703 N N . VAL A 1 89 ? -36.821 15.656 25.312 1.00 85.88 89 VAL A N 1
ATOM 704 C CA . VAL A 1 89 ? -38.211 15.950 24.916 1.00 85.88 89 VAL A CA 1
ATOM 705 C C . VAL A 1 89 ? -39.211 15.412 25.941 1.00 85.88 89 VAL A C 1
ATOM 707 O O . VAL A 1 89 ? -40.198 16.083 26.250 1.00 85.88 89 VAL A O 1
ATOM 710 N N . PHE A 1 90 ? -38.965 14.220 26.486 1.00 85.19 90 PHE A N 1
ATOM 711 C CA . PHE A 1 90 ? -39.816 13.616 27.508 1.00 85.19 90 PHE A CA 1
ATOM 712 C C . PHE A 1 90 ? -39.870 14.470 28.780 1.00 85.19 90 PHE A C 1
ATOM 714 O O . PHE A 1 90 ? -40.958 14.782 29.260 1.00 85.19 90 PHE A O 1
ATOM 721 N N . VAL A 1 91 ? -38.717 14.929 29.275 1.00 79.81 91 VAL A N 1
ATOM 722 C CA . VAL A 1 91 ? -38.639 15.821 30.442 1.00 79.81 91 VAL A CA 1
ATOM 723 C C . VAL A 1 91 ? -39.345 17.150 30.169 1.00 79.81 91 VAL A C 1
ATOM 725 O O . VAL A 1 91 ? -40.125 17.605 31.002 1.00 79.81 91 VAL A O 1
ATOM 728 N N . ALA A 1 92 ? -39.150 17.749 28.991 1.00 75.38 92 ALA A N 1
ATOM 729 C CA . ALA A 1 92 ? -39.816 19.001 28.630 1.00 75.38 92 ALA A CA 1
ATOM 730 C C . ALA A 1 92 ? -41.351 18.873 28.614 1.00 75.38 92 ALA A C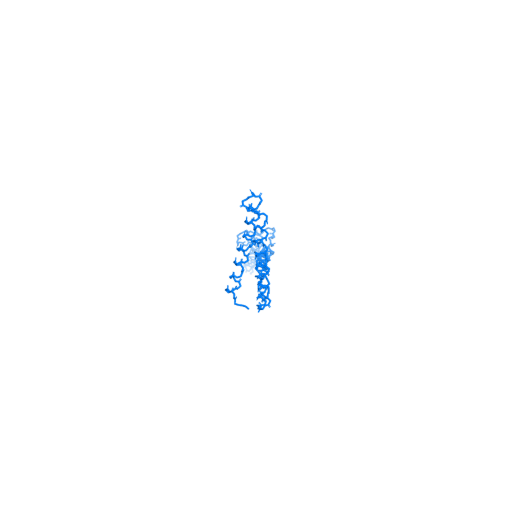 1
ATOM 732 O O . ALA A 1 92 ? -42.054 19.763 29.090 1.00 75.38 92 ALA A O 1
ATOM 733 N N . ARG A 1 93 ? -41.878 17.749 28.108 1.00 75.06 93 ARG A N 1
ATOM 734 C CA . ARG A 1 93 ? -43.323 17.463 28.120 1.00 75.06 93 ARG A CA 1
ATOM 735 C C . ARG A 1 93 ? -43.845 17.138 29.518 1.00 75.06 93 ARG A C 1
ATOM 737 O O . ARG A 1 93 ? -44.960 17.522 29.849 1.00 75.06 93 ARG A O 1
ATOM 744 N N . SER A 1 94 ? -43.040 16.462 30.333 1.00 72.12 94 SER A N 1
ATOM 745 C CA . SER A 1 94 ? -43.371 16.130 31.720 1.00 72.12 94 SER A CA 1
ATOM 746 C C . SER A 1 94 ? -43.383 17.356 32.639 1.00 72.12 94 SER A C 1
ATOM 748 O O . SER A 1 94 ? -44.147 17.374 33.598 1.00 72.12 94 SER A O 1
ATOM 750 N N . ALA A 1 95 ? -42.555 18.368 32.376 1.00 66.50 95 ALA A N 1
ATOM 751 C CA . ALA A 1 95 ? -42.362 19.516 33.266 1.00 66.50 95 ALA A CA 1
ATOM 752 C C . ALA A 1 95 ? -43.245 20.740 32.929 1.00 66.50 95 ALA A C 1
ATOM 754 O O . ALA A 1 95 ? -43.032 21.827 33.469 1.00 66.50 95 ALA A O 1
ATOM 755 N N . GLY A 1 96 ? -44.210 20.599 32.014 1.00 58.94 96 GLY A N 1
ATOM 756 C CA . GLY A 1 96 ? -44.730 21.722 31.232 1.00 58.94 96 GLY A CA 1
ATOM 757 C C . GLY A 1 96 ? -46.227 22.018 31.315 1.00 58.94 96 GLY A C 1
ATOM 758 O O . GLY A 1 96 ? -46.786 22.434 30.306 1.00 58.94 96 GLY A O 1
ATOM 759 N N . GLN A 1 97 ? -46.891 21.862 32.461 1.00 49.91 97 GLN A N 1
ATOM 760 C CA . GLN A 1 97 ? -48.185 22.529 32.677 1.00 49.91 97 GLN A CA 1
ATOM 761 C C . GLN A 1 97 ? -48.079 23.510 33.843 1.00 49.91 97 GLN A C 1
ATOM 763 O O . GLN A 1 97 ? -48.318 23.170 34.995 1.00 49.91 97 GLN A O 1
ATOM 768 N N . ARG A 1 98 ? -47.695 24.749 33.522 1.00 57.03 98 ARG A N 1
ATOM 769 C CA . ARG A 1 98 ? -47.835 25.898 34.422 1.00 57.03 98 ARG A CA 1
ATOM 770 C C . ARG A 1 98 ? -49.149 26.587 34.074 1.00 57.03 98 ARG A C 1
ATOM 772 O O . ARG A 1 98 ? -49.244 27.197 33.010 1.00 57.03 98 ARG A O 1
ATOM 779 N N . LEU A 1 99 ? -50.162 26.457 34.928 1.00 59.22 99 LEU A N 1
ATOM 780 C CA . LEU A 1 99 ? -51.393 27.232 34.774 1.00 59.22 99 LEU A CA 1
ATOM 781 C C . LEU A 1 99 ? -51.158 28.675 35.270 1.00 59.22 99 LEU A C 1
ATOM 783 O O . LEU A 1 99 ? -50.401 28.869 36.228 1.00 59.22 99 LEU A O 1
ATOM 787 N N . PRO A 1 100 ? -51.777 29.691 34.637 1.00 52.69 100 PRO A N 1
ATOM 788 C CA . PRO A 1 100 ? -51.695 31.076 35.099 1.00 52.69 100 PRO A CA 1
ATOM 789 C C . PRO A 1 100 ? -52.149 31.173 36.564 1.00 52.69 100 PRO A C 1
ATOM 791 O O . PRO A 1 100 ? -53.248 30.733 36.885 1.00 52.69 100 PRO A O 1
ATOM 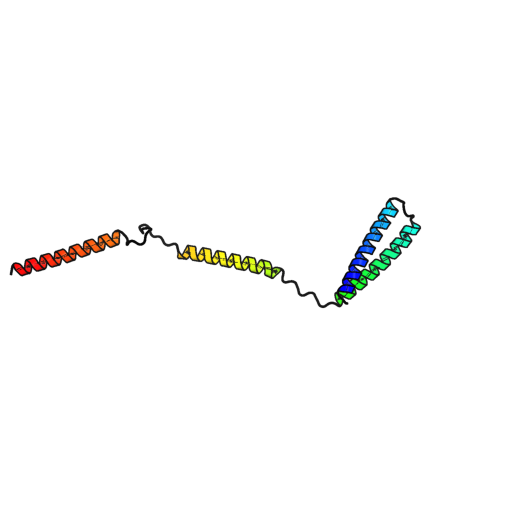794 N N . GLY A 1 101 ? -51.306 31.724 37.446 1.00 60.53 101 GLY A N 1
ATOM 795 C CA . GLY A 1 101 ? -51.632 31.950 38.864 1.00 60.53 101 GLY A CA 1
ATOM 796 C C . GLY A 1 101 ? -50.852 31.118 39.895 1.00 60.53 101 GLY A C 1
ATOM 797 O O . GLY A 1 101 ? -51.002 31.368 41.087 1.00 60.53 101 GLY A O 1
ATOM 798 N N . GLN A 1 102 ? -49.992 30.172 39.491 1.00 56.06 102 GLN A N 1
ATOM 799 C CA . GLN A 1 102 ? -49.164 29.400 40.437 1.00 56.06 102 GLN A CA 1
ATOM 800 C C . GLN A 1 102 ? -47.851 30.122 40.797 1.00 56.06 102 GLN A C 1
ATOM 802 O O . GLN A 1 102 ? -47.080 30.519 39.919 1.00 56.06 102 GLN A O 1
ATOM 807 N N . SER A 1 103 ? -47.589 30.285 42.098 1.00 54.00 103 SER A N 1
ATOM 808 C CA . SER A 1 103 ? -46.379 30.909 42.649 1.00 54.00 103 SER A CA 1
ATOM 809 C C . SER A 1 103 ? -45.150 29.999 42.561 1.00 54.00 103 SER A C 1
ATOM 811 O O . SER A 1 103 ? -45.226 28.785 42.722 1.00 54.00 103 SER A O 1
ATOM 813 N N . LEU A 1 104 ? -43.990 30.611 42.299 1.00 52.75 104 LEU A N 1
ATOM 814 C CA . LEU A 1 104 ? -42.732 29.944 41.928 1.00 52.75 104 LEU A CA 1
ATOM 815 C C . LEU A 1 104 ? -41.951 29.339 43.114 1.00 52.75 104 LEU A C 1
ATOM 817 O O . LEU A 1 104 ? -40.939 28.672 42.916 1.00 52.75 104 LEU A O 1
ATOM 821 N N . THR A 1 105 ? -42.415 29.550 44.340 1.00 58.75 105 THR A N 1
ATOM 822 C CA . THR A 1 105 ? -41.920 28.905 45.560 1.00 58.75 105 THR A CA 1
ATOM 823 C C . THR A 1 105 ? -43.085 28.123 46.162 1.00 58.75 105 THR A C 1
ATOM 825 O O . THR A 1 105 ? -44.228 28.542 46.003 1.00 58.75 105 THR A O 1
ATOM 828 N N . GLY A 1 106 ? -42.824 26.969 46.787 1.00 52.25 106 GLY A N 1
ATOM 829 C CA . GLY A 1 106 ? -43.831 26.004 47.266 1.00 52.25 106 GLY A CA 1
ATOM 830 C C . GLY A 1 106 ? -44.743 26.478 48.410 1.00 52.25 106 GLY A C 1
ATOM 831 O O . GLY A 1 106 ? -44.949 25.738 49.365 1.00 52.25 106 GLY A O 1
ATOM 832 N N . GLY A 1 107 ? -45.253 27.706 48.343 1.00 54.44 107 GLY A N 1
ATOM 833 C CA . GLY A 1 107 ? -46.340 28.220 49.162 1.00 54.44 107 GLY A CA 1
ATOM 834 C C . GLY A 1 107 ? -47.676 28.037 48.445 1.00 54.44 107 GLY A C 1
ATOM 835 O O . GLY A 1 107 ? -47.758 28.171 47.223 1.00 54.44 107 GLY A O 1
ATOM 836 N N . GLN A 1 108 ? -48.704 27.697 49.221 1.00 56.22 108 GLN A N 1
ATOM 837 C CA . GLN A 1 108 ? -50.070 27.471 48.749 1.00 56.22 108 GLN A CA 1
ATOM 838 C C . GLN A 1 108 ? -50.605 28.694 47.993 1.00 56.22 108 GLN A C 1
ATOM 840 O O . GLN A 1 108 ? -50.272 29.836 48.323 1.00 56.22 108 GLN A O 1
ATOM 845 N N . ALA A 1 109 ? -51.425 28.444 46.969 1.00 60.19 109 ALA A N 1
ATOM 846 C CA . ALA A 1 109 ? -51.992 29.499 46.139 1.00 60.19 109 ALA A CA 1
ATOM 847 C C . ALA A 1 109 ? -52.772 30.501 47.006 1.00 60.19 109 ALA A C 1
ATOM 849 O O . ALA A 1 109 ? -53.511 30.112 47.911 1.00 60.19 109 ALA A O 1
ATOM 850 N N . VAL A 1 110 ? -52.621 31.797 46.720 1.00 60.53 110 VAL A N 1
ATOM 851 C CA . VAL A 1 110 ? -53.260 32.887 47.485 1.00 60.53 110 VAL A CA 1
ATOM 852 C C . VAL A 1 110 ? -54.783 32.706 47.566 1.00 60.53 110 VAL A C 1
ATOM 854 O O . VAL A 1 110 ? -55.376 32.990 48.607 1.00 60.53 110 VAL A O 1
ATOM 857 N N . ASP A 1 111 ? -55.397 32.150 46.518 1.00 66.69 111 ASP A N 1
ATOM 858 C CA . ASP A 1 111 ? -56.831 31.842 46.486 1.00 66.69 111 ASP A CA 1
ATOM 859 C C . ASP A 1 111 ? -57.229 30.745 47.485 1.00 66.69 111 ASP A C 1
ATOM 861 O O . ASP A 1 111 ? -58.272 30.844 48.127 1.00 66.69 111 ASP A O 1
ATOM 865 N N . GLU A 1 112 ? -56.389 29.728 47.687 1.00 71.44 112 GLU A N 1
ATOM 866 C CA . GLU A 1 112 ? -56.661 28.631 48.624 1.00 71.44 112 GLU A CA 1
ATOM 867 C C . GLU A 1 112 ? -56.617 29.119 50.079 1.00 71.44 112 GLU A C 1
ATOM 869 O O . GLU A 1 112 ? -57.489 28.788 50.884 1.00 71.44 112 GLU A O 1
ATOM 874 N N . ILE A 1 113 ? -55.657 29.993 50.396 1.00 72.12 113 ILE A N 1
ATOM 875 C CA . ILE A 1 113 ? -55.545 30.628 51.716 1.00 72.12 113 ILE A CA 1
ATOM 876 C C . ILE A 1 113 ? -56.749 31.548 51.968 1.00 72.12 113 ILE A C 1
ATOM 878 O O . ILE A 1 113 ? -57.317 31.546 53.063 1.00 72.12 113 ILE A O 1
ATOM 882 N N . ALA A 1 114 ? -57.175 32.318 50.962 1.00 75.06 114 ALA A N 1
ATOM 883 C CA . ALA A 1 114 ? -58.341 33.193 51.073 1.00 75.06 114 ALA A CA 1
ATOM 884 C C . ALA A 1 114 ? -59.635 32.401 51.334 1.00 75.06 114 ALA A C 1
ATOM 886 O O . ALA A 1 114 ? -60.441 32.799 52.182 1.00 75.06 114 ALA A O 1
ATOM 887 N N . VAL A 1 115 ? -59.809 31.254 50.667 1.00 79.12 115 VAL A N 1
ATOM 888 C CA . VAL A 1 115 ? -60.953 30.356 50.878 1.00 79.12 115 VAL A CA 1
ATOM 889 C C . VAL A 1 115 ? -60.930 29.762 52.289 1.00 79.12 115 VAL A C 1
ATOM 891 O O . VAL A 1 115 ? -61.923 29.908 53.005 1.00 79.12 115 VAL A O 1
ATOM 894 N N . GLN A 1 116 ? -59.798 29.211 52.744 1.00 82.88 116 GLN A N 1
ATOM 895 C CA . GLN A 1 116 ? -59.675 28.630 54.092 1.00 82.88 116 GLN A CA 1
ATOM 896 C C . GLN A 1 116 ? -59.909 29.659 55.210 1.00 82.88 116 GLN A C 1
ATOM 898 O O . GLN A 1 116 ? -60.588 29.371 56.197 1.00 82.88 116 GLN A O 1
ATOM 903 N N . LEU A 1 117 ? -59.417 30.892 55.054 1.00 81.88 117 LEU A N 1
ATOM 904 C CA . LEU A 1 117 ? -59.664 31.967 56.022 1.00 81.88 117 LEU A CA 1
ATOM 905 C C . LEU A 1 117 ? -61.139 32.390 56.061 1.00 81.88 117 LEU A C 1
ATOM 907 O O . LEU A 1 117 ? -61.660 32.730 57.128 1.00 81.88 117 LEU A O 1
ATOM 911 N N . SER A 1 118 ? -61.823 32.377 54.913 1.00 81.38 118 SER A N 1
ATOM 912 C CA . SER A 1 118 ? -63.254 32.686 54.848 1.00 81.38 118 SER A CA 1
ATOM 913 C C . SER A 1 118 ? -64.105 31.605 55.523 1.00 81.38 118 SER A C 1
ATOM 915 O O . SER A 1 118 ? -65.060 31.927 56.232 1.00 81.38 118 SER A O 1
ATOM 917 N N . GLU A 1 119 ? -63.721 30.337 55.372 1.00 84.19 119 GLU A N 1
ATOM 918 C CA . GLU A 1 119 ? -64.388 29.191 55.984 1.00 84.19 119 GLU A CA 1
ATOM 919 C C . GLU A 1 119 ? -64.175 29.170 57.503 1.00 84.19 119 GLU A C 1
ATOM 921 O O . GLU A 1 119 ? -65.140 29.070 58.264 1.00 84.19 119 GLU A O 1
ATOM 926 N N . GLY A 1 120 ? -62.944 29.423 57.962 1.00 86.75 120 GLY A N 1
ATOM 927 C CA . GLY A 1 120 ? -62.631 29.554 59.386 1.00 86.75 120 GLY A CA 1
ATOM 928 C C . GLY A 1 120 ? -63.418 30.674 60.079 1.00 86.75 120 GLY A C 1
ATOM 929 O O . GLY A 1 120 ? -63.952 30.473 61.171 1.00 86.75 120 GLY A O 1
ATOM 930 N N . ARG A 1 121 ? -63.582 31.841 59.431 1.00 82.00 121 ARG A N 1
ATOM 931 C CA . ARG A 1 121 ? -64.422 32.928 59.978 1.00 82.00 121 ARG A CA 1
ATOM 932 C C . ARG A 1 121 ? -65.893 32.541 60.078 1.00 82.00 121 ARG A C 1
ATOM 934 O O . ARG A 1 121 ? -66.565 32.976 61.011 1.00 82.00 121 ARG A O 1
ATOM 941 N N . ARG A 1 122 ? -66.408 31.754 59.132 1.00 82.81 122 ARG A N 1
ATOM 942 C CA . ARG A 1 122 ? -67.800 31.288 59.173 1.00 82.81 122 ARG A CA 1
ATOM 943 C C . ARG A 1 122 ? -68.027 30.348 60.348 1.00 82.81 122 ARG A C 1
ATOM 945 O O . ARG A 1 122 ? -68.978 30.575 61.086 1.00 82.81 122 ARG A O 1
ATOM 952 N N . LEU A 1 123 ? -67.126 29.388 60.557 1.00 81.88 123 LEU A N 1
ATOM 953 C CA . LEU A 1 123 ? -67.201 28.429 61.663 1.00 81.88 123 LEU A CA 1
ATOM 954 C C . LEU A 1 123 ? -67.091 29.114 63.035 1.00 81.88 123 LEU A C 1
ATOM 956 O O . LEU A 1 123 ? -67.916 28.876 63.915 1.00 81.88 123 LEU A O 1
ATOM 960 N N . MET A 1 124 ? -66.155 30.056 63.199 1.00 78.12 124 MET A N 1
ATOM 961 C CA . MET A 1 124 ? -66.066 30.837 64.442 1.00 78.12 124 MET A CA 1
ATOM 962 C C . MET A 1 124 ? -67.324 31.669 64.707 1.00 78.12 124 MET A C 1
ATOM 964 O O . MET A 1 124 ? -67.773 31.766 65.848 1.00 78.12 124 MET A O 1
ATOM 968 N N . ASN A 1 125 ? -67.907 32.274 63.669 1.00 85.88 125 ASN A N 1
ATOM 969 C CA . ASN A 1 125 ? -69.117 33.076 63.832 1.00 85.88 125 ASN A CA 1
ATOM 970 C C . ASN A 1 125 ? -70.348 32.213 64.148 1.00 85.88 125 ASN A C 1
ATOM 972 O O . ASN A 1 125 ? -71.204 32.655 64.914 1.00 85.88 125 ASN A O 1
ATOM 976 N N . THR A 1 126 ? -70.447 30.993 63.606 1.00 79.00 126 THR A N 1
ATOM 977 C CA . THR A 1 126 ? -71.529 30.058 63.957 1.00 79.00 126 THR A CA 1
ATOM 978 C C . THR A 1 126 ? -71.413 29.566 65.397 1.00 79.00 126 THR A C 1
ATOM 980 O O . THR A 1 126 ? -72.420 29.536 66.106 1.00 79.00 126 THR A O 1
ATOM 983 N N . ASP A 1 127 ? -70.198 29.282 65.869 1.00 70.88 127 ASP A N 1
ATOM 984 C CA . ASP A 1 127 ? -69.965 28.883 67.260 1.00 70.88 127 ASP A CA 1
ATOM 985 C C . ASP A 1 127 ? -70.282 30.029 68.224 1.00 70.88 127 ASP A C 1
ATOM 987 O O . ASP A 1 127 ? -71.001 29.835 69.206 1.00 70.88 127 ASP A O 1
ATOM 991 N N . ALA A 1 128 ? -69.842 31.251 67.908 1.00 72.81 128 ALA A N 1
ATOM 992 C CA . ALA A 1 128 ? -70.159 32.438 68.698 1.00 72.81 128 ALA A CA 1
ATOM 993 C C . ALA A 1 128 ? -71.674 32.709 68.769 1.00 72.81 128 ALA A C 1
ATOM 995 O O . ALA A 1 128 ? -72.194 33.026 69.841 1.00 72.81 128 ALA A O 1
ATOM 996 N N . ALA A 1 129 ? -72.396 32.543 67.655 1.00 71.81 129 ALA A N 1
ATOM 997 C CA . ALA A 1 129 ? -73.849 32.696 67.617 1.00 71.81 129 ALA A CA 1
ATOM 998 C C . ALA A 1 129 ? -74.570 31.616 68.447 1.00 71.81 129 ALA A C 1
ATOM 1000 O O . ALA A 1 129 ? -75.504 31.933 69.186 1.00 71.81 129 ALA A O 1
ATOM 1001 N N . SER A 1 130 ? -74.109 30.361 68.389 1.00 66.06 130 SER A N 1
ATOM 1002 C CA . SER A 1 130 ? -74.674 29.261 69.185 1.00 66.06 130 SER A CA 1
ATOM 1003 C C . SER A 1 130 ? -74.444 29.447 70.693 1.00 66.06 130 SER A C 1
ATOM 1005 O O . SER A 1 130 ? -75.358 29.253 71.496 1.00 66.06 130 SER A O 1
ATOM 1007 N N . ALA A 1 131 ? -73.258 29.926 71.083 1.00 66.25 131 ALA A N 1
ATOM 1008 C CA . ALA A 1 131 ? -72.909 30.206 72.473 1.00 66.25 131 ALA A CA 1
ATOM 1009 C C . ALA A 1 131 ? -73.670 31.415 73.050 1.00 66.25 131 ALA A C 1
ATOM 1011 O O . ALA A 1 131 ? -73.943 31.455 74.251 1.00 66.25 131 ALA A O 1
ATOM 1012 N N . ALA A 1 132 ? -74.018 32.403 72.218 1.00 66.25 132 ALA A N 1
ATOM 1013 C CA . ALA A 1 132 ? -74.864 33.525 72.620 1.00 66.25 132 ALA A CA 1
ATOM 1014 C C . ALA A 1 132 ? -76.327 33.091 72.826 1.00 66.25 132 ALA A C 1
ATOM 1016 O O . ALA A 1 132 ? -76.939 33.481 73.818 1.00 66.25 132 ALA A O 1
ATOM 1017 N N . ALA A 1 133 ? -76.860 32.234 71.948 1.00 63.06 133 ALA A N 1
ATOM 1018 C CA . ALA A 1 133 ? -78.215 31.695 72.076 1.00 63.06 133 ALA A CA 1
ATOM 1019 C C . ALA A 1 133 ? -78.393 30.839 73.345 1.00 63.06 133 ALA A C 1
ATOM 1021 O O . ALA A 1 133 ? -79.408 30.956 74.023 1.00 63.06 133 ALA A O 1
ATOM 1022 N N . ALA A 1 134 ? -77.382 30.048 73.722 1.00 60.59 134 ALA A N 1
ATOM 1023 C CA . ALA A 1 134 ? -77.415 29.212 74.927 1.00 60.59 134 ALA A CA 1
ATOM 1024 C C . ALA A 1 134 ? -77.381 29.999 76.255 1.00 60.59 134 ALA A C 1
ATOM 1026 O O . ALA A 1 134 ? -77.736 29.448 77.290 1.00 60.59 134 ALA A O 1
ATOM 1027 N N . ARG A 1 135 ? -76.947 31.269 76.250 1.00 56.97 135 ARG A N 1
ATOM 1028 C CA . ARG A 1 135 ? -76.950 32.142 77.443 1.00 56.97 135 ARG A CA 1
ATOM 1029 C C . ARG A 1 135 ? -78.224 32.979 77.591 1.00 56.97 135 ARG A C 1
ATOM 1031 O O . ARG A 1 135 ? -78.387 33.632 78.616 1.00 56.97 135 ARG A O 1
ATOM 1038 N N . ALA A 1 136 ? -79.073 33.009 76.565 1.00 58.31 136 ALA A N 1
ATOM 1039 C CA . ALA A 1 136 ? -80.310 33.789 76.534 1.00 58.31 136 ALA A CA 1
ATOM 1040 C C . ALA A 1 136 ? -81.575 32.948 76.815 1.00 58.31 136 ALA A C 1
ATOM 1042 O O . ALA A 1 136 ? -82.674 33.501 76.786 1.00 58.31 136 ALA A O 1
ATOM 1043 N N . ALA A 1 137 ? -81.417 31.644 77.069 1.00 49.06 137 ALA A N 1
ATOM 1044 C CA . ALA A 1 137 ? -82.461 30.710 77.498 1.00 49.06 137 ALA A CA 1
ATOM 1045 C C . ALA A 1 137 ? -82.316 30.403 78.994 1.00 49.06 137 ALA A C 1
ATOM 1047 O O . ALA A 1 137 ? -83.365 30.249 79.656 1.00 49.06 137 ALA A O 1
#

Secondary structure (DSSP, 8-state):
--HHHHHHHHHHHHHHHHHHHHHHHHHHTTSS-HHHHHHHHHHHHHHHHHHHHHHHHHHHTSPPPP---TTHHHHHHHHHHHHHHHHHHHHHHHT----TT--SSSPPPHHHHHHHHHHHHHHHHHHHHHHHHTT--

Foldseek 3Di:
DDPVVLVVLVVLLVVLVVVLVVLVVCVVVPVDDPVRSVVVNVVSVVVNVVSVVVNVVVVVPDDPDPPPPPVVVVVVVVVVVVVVVVVVVVVCVVVDDDDPQDDPDPDDGPVVVVVVVVVVVVVVVVVVVVVVVVVVD

Radius of gyration: 46.2 Å; chains: 1; bounding box: 103×52×104 Å

Sequence (137 aa):
MNPDRLAELEEQRRFLLSSIRDIEREHDVGDVDDHDFHALRDGYVARAAAVMREIEDGRSSLPPKPTSQWWRRPALIVGTLAVALALGVFVARSAGQRLPGQSLTGGQAVDEIAVQLSEGRRLMNTDAASAAAARAA

pLDDT: mean 82.33, std 15.95, range [49.06, 98.5]